Protein AF-T0S5I8-F1 (afdb_monomer)

Solvent-accessible surface area (backbone atoms only — not comparable to full-atom values): 9679 Å² total; per-residue (Å²): 129,86,51,75,69,56,57,51,52,52,50,56,49,52,52,54,50,52,53,51,50,52,53,58,71,68,46,79,73,62,88,78,44,55,74,70,54,39,51,49,51,53,50,50,53,52,49,54,56,48,52,53,53,50,51,58,48,48,54,52,50,51,45,49,50,53,57,69,65,61,66,75,90,57,39,72,60,53,49,50,50,43,50,49,51,45,11,53,78,65,73,30,77,70,37,37,57,54,52,51,50,52,51,52,51,51,37,25,66,75,66,73,50,57,58,72,58,51,39,51,54,51,38,51,55,38,50,76,72,66,53,53,74,70,62,49,68,68,63,49,63,64,59,53,26,69,76,30,72,66,50,39,53,47,42,53,52,51,47,42,52,49,32,58,75,63,67,53,76,86,123

Nearest PDB structures (foldseek):
  4zwt-assembly1_A  TM=2.819E-01  e=9.323E+00  Tequatrovirus T4

Foldseek 3Di:
DPDPVNVVVVVVVVVVVVVVVVVVVPPPPLVPDDPVSVVVVVVVVVVVVVVVVVVVVVLLVVQLVVLVPDDLPPLVVVLVVLLQLLQVLVPDDVSSVVSVVVLVVQLCVVVVDDLVVLLVVVLVVCVVVVHDPVVSVPGDSVVSCVVDPSSSVSSSVSSSVSSSVSSGGPD

Structure (mmCIF, N/CA/C/O backbone):
data_AF-T0S5I8-F1
#
_entry.id   AF-T0S5I8-F1
#
loop_
_atom_site.group_PDB
_atom_site.id
_atom_site.type_symbol
_atom_site.label_atom_id
_atom_site.label_alt_id
_atom_site.label_comp_id
_atom_site.label_asym_id
_atom_site.label_entity_id
_atom_site.label_seq_id
_atom_site.pdbx_PDB_ins_code
_atom_site.Cartn_x
_atom_site.Cartn_y
_atom_site.Cartn_z
_atom_site.occupancy
_atom_site.B_iso_or_equiv
_atom_site.auth_seq_id
_atom_site.auth_comp_id
_atom_site.auth_asym_id
_atom_site.auth_atom_id
_atom_site.pdbx_PDB_model_num
ATOM 1 N N . MET A 1 1 ? -9.640 45.828 37.449 1.00 47.12 1 MET A N 1
ATOM 2 C CA . MET A 1 1 ? -11.035 45.549 37.043 1.00 47.12 1 MET A CA 1
ATOM 3 C C . MET A 1 1 ? -10.980 44.493 35.950 1.00 47.12 1 MET A C 1
ATOM 5 O O . MET A 1 1 ? -10.275 44.721 34.974 1.00 47.12 1 MET A O 1
ATOM 9 N N . ALA A 1 2 ? -11.584 43.317 36.141 1.00 54.06 2 ALA A N 1
ATOM 10 C CA . ALA A 1 2 ? -11.568 42.270 35.117 1.00 54.06 2 ALA A CA 1
ATOM 11 C C . ALA A 1 2 ? -12.239 42.801 33.836 1.00 54.06 2 ALA A C 1
ATOM 13 O O . ALA A 1 2 ? -13.347 43.330 33.895 1.00 54.06 2 ALA A O 1
ATOM 14 N N . GLY A 1 3 ? -11.533 42.753 32.704 1.00 63.75 3 GLY A N 1
ATOM 15 C CA . GLY A 1 3 ? -12.025 43.291 31.433 1.00 63.75 3 GLY A CA 1
ATOM 16 C C . GLY A 1 3 ? -13.229 42.506 30.907 1.00 63.75 3 GLY A C 1
ATOM 17 O O . GLY A 1 3 ? -13.372 41.325 31.210 1.00 63.75 3 GLY A O 1
ATOM 18 N N . ALA A 1 4 ? -14.059 43.140 30.073 1.00 67.00 4 ALA A N 1
ATOM 19 C CA . ALA A 1 4 ? -15.316 42.586 29.547 1.00 67.00 4 ALA A CA 1
ATOM 20 C C . ALA A 1 4 ? -15.210 41.150 28.985 1.00 67.00 4 ALA A C 1
ATOM 22 O O . ALA A 1 4 ? -16.139 40.358 29.121 1.00 67.00 4 ALA A O 1
ATOM 23 N N . LYS A 1 5 ? -14.054 40.782 28.415 1.00 66.50 5 LYS A N 1
ATOM 24 C CA . LYS A 1 5 ? -13.774 39.426 27.911 1.00 66.50 5 LYS A CA 1
ATOM 25 C C . LYS A 1 5 ? -13.645 38.372 29.021 1.00 66.50 5 LYS A C 1
ATOM 27 O O . LYS A 1 5 ? -14.041 37.230 28.823 1.00 66.50 5 LYS A O 1
ATOM 32 N N . GLY A 1 6 ? -13.123 38.750 30.189 1.00 68.88 6 GLY A N 1
ATOM 33 C CA . GLY A 1 6 ? -13.042 37.877 31.363 1.00 68.88 6 GLY A CA 1
ATOM 34 C C . GLY A 1 6 ? -14.424 37.570 31.936 1.00 68.88 6 GLY A C 1
ATOM 35 O O . GLY A 1 6 ? -14.713 36.419 32.238 1.00 68.88 6 GLY A O 1
ATOM 36 N N . THR A 1 7 ? -15.306 38.572 31.986 1.00 73.12 7 THR A N 1
ATOM 37 C CA . THR A 1 7 ? -16.699 38.407 32.435 1.00 73.12 7 THR A CA 1
ATOM 38 C C . THR A 1 7 ? -17.521 37.533 31.484 1.00 73.12 7 THR A C 1
ATOM 40 O O . THR A 1 7 ? -18.356 36.750 31.925 1.00 73.12 7 THR A O 1
ATOM 43 N N . GLN A 1 8 ? -17.278 37.622 30.173 1.00 72.94 8 GLN A N 1
ATOM 44 C CA . GLN A 1 8 ? -17.933 36.752 29.188 1.00 72.94 8 GLN A CA 1
ATOM 45 C C . GLN A 1 8 ? -17.474 35.295 29.298 1.00 72.94 8 GLN A C 1
ATOM 47 O O . GLN A 1 8 ? -18.293 34.382 29.197 1.00 72.94 8 GLN A O 1
ATOM 52 N N . PHE A 1 9 ? -16.180 35.069 29.541 1.00 76.94 9 PHE A N 1
ATOM 53 C CA . PHE A 1 9 ? -15.650 33.725 29.756 1.00 76.94 9 PHE A CA 1
ATOM 54 C C . PHE A 1 9 ? -16.230 33.081 31.021 1.00 76.94 9 PHE A C 1
ATOM 56 O O . PHE A 1 9 ? -16.681 31.938 30.973 1.00 76.94 9 PHE A O 1
ATOM 63 N N . THR A 1 10 ? -16.270 33.813 32.141 1.00 77.31 10 THR A N 1
ATOM 64 C CA . THR A 1 10 ? -16.838 33.285 33.390 1.00 77.31 10 THR A CA 1
ATOM 65 C C . THR A 1 10 ? -18.328 33.002 33.258 1.00 77.31 10 THR A C 1
ATOM 67 O O . THR A 1 10 ? -18.781 31.966 33.734 1.00 77.31 10 THR A O 1
ATOM 70 N N . PHE A 1 11 ? -19.078 33.860 32.563 1.00 82.25 11 PHE A N 1
ATOM 71 C CA . PHE A 1 11 ? -20.496 33.630 32.292 1.00 82.25 11 PHE A CA 1
ATOM 72 C C . PHE A 1 11 ? -20.726 32.339 31.491 1.00 82.25 11 PHE A C 1
ATOM 74 O O . PHE A 1 11 ? -21.481 31.477 31.933 1.00 82.25 11 PHE A O 1
ATOM 81 N N . GLY A 1 12 ? -20.012 32.155 30.373 1.00 80.75 12 GLY A N 1
ATOM 82 C CA . GLY A 1 12 ? -20.136 30.942 29.558 1.00 80.75 12 GLY A CA 1
ATOM 83 C C . GLY A 1 12 ? -19.690 29.670 30.291 1.00 80.75 12 GLY A C 1
ATOM 84 O O . GLY A 1 12 ? -20.287 28.608 30.115 1.00 80.75 12 GLY A O 1
ATOM 85 N N . TYR A 1 13 ? -18.675 29.770 31.154 1.00 83.25 13 TYR A N 1
ATOM 86 C CA . TYR A 1 13 ? -18.228 28.651 31.984 1.00 83.25 13 TYR A CA 1
ATOM 87 C C . TYR A 1 13 ? -19.281 28.250 33.027 1.00 83.25 13 TYR A C 1
ATOM 89 O O . TYR A 1 13 ? -19.600 27.070 33.158 1.00 83.25 13 TYR A O 1
ATOM 97 N N . VAL A 1 14 ? -19.851 29.225 33.741 1.00 85.31 14 VAL A N 1
ATOM 98 C CA . VAL A 1 14 ? -20.893 28.990 34.753 1.00 85.31 14 VAL A CA 1
ATOM 99 C C . VAL A 1 14 ? -22.154 28.410 34.116 1.00 85.31 14 VAL A C 1
ATOM 101 O O . VAL A 1 14 ? -22.753 27.487 34.662 1.00 85.31 14 VAL A O 1
ATOM 104 N N . GLU A 1 15 ? -22.534 28.892 32.934 1.00 86.00 15 GLU A N 1
ATOM 105 C CA . GLU A 1 15 ? -23.679 28.366 32.192 1.00 86.00 15 GLU A CA 1
ATOM 106 C C . GLU A 1 15 ? -23.483 26.889 31.809 1.00 86.00 15 GLU A C 1
ATOM 108 O O . GLU A 1 15 ? -24.349 26.056 32.086 1.00 86.00 15 GLU A O 1
ATOM 113 N N . ARG A 1 16 ? -22.315 26.531 31.258 1.00 82.50 16 ARG A N 1
ATOM 114 C CA . ARG A 1 16 ? -21.966 25.137 30.930 1.00 82.50 16 ARG A CA 1
ATOM 115 C C . ARG A 1 16 ? -21.891 24.241 32.165 1.00 82.50 16 ARG A C 1
ATOM 117 O O . ARG A 1 16 ? -22.334 23.096 32.111 1.00 82.50 16 ARG A O 1
ATOM 124 N N . PHE A 1 17 ? -21.359 24.752 33.272 1.00 84.69 17 PHE A N 1
ATOM 125 C CA . PHE A 1 17 ? -21.305 24.029 34.541 1.00 84.69 17 PHE A CA 1
ATOM 126 C C . PHE A 1 17 ? -22.711 23.722 35.073 1.00 84.69 17 PHE A C 1
ATOM 128 O O . PHE A 1 17 ? -22.998 22.583 35.429 1.00 84.69 17 PHE A O 1
ATOM 135 N N . ASN A 1 18 ? -23.617 24.701 35.040 1.00 84.25 18 ASN A N 1
ATOM 136 C CA . ASN A 1 18 ? -25.003 24.516 35.468 1.00 84.25 18 ASN A CA 1
ATOM 137 C C . ASN A 1 18 ? -25.758 23.515 34.578 1.00 84.25 18 ASN A C 1
ATOM 139 O O . ASN A 1 18 ? -26.543 22.716 35.085 1.00 84.25 18 ASN A O 1
ATOM 143 N N . GLN A 1 19 ? -25.501 23.518 33.266 1.00 81.62 19 GLN A N 1
ATOM 144 C CA . GLN A 1 19 ? -26.051 22.520 32.341 1.00 81.62 19 GLN A CA 1
ATOM 145 C C . GLN A 1 19 ? -25.551 21.105 32.672 1.00 81.62 19 GLN A C 1
ATOM 147 O O . GLN A 1 19 ? -26.341 20.163 32.704 1.00 81.62 19 GLN A O 1
ATOM 152 N N . MET A 1 20 ? -24.258 20.950 32.978 1.00 74.56 20 MET A N 1
ATOM 153 C CA . MET A 1 20 ? -23.694 19.670 33.422 1.00 74.56 20 MET A CA 1
ATOM 154 C C . MET A 1 20 ? -24.302 19.204 34.751 1.00 74.56 20 MET A C 1
ATOM 156 O O . MET A 1 20 ? -24.702 18.050 34.865 1.00 74.56 20 MET A O 1
ATOM 160 N N . GLU A 1 21 ? -24.433 20.098 35.734 1.00 74.00 21 GLU A N 1
ATOM 161 C CA . GLU A 1 21 ? -25.089 19.822 37.020 1.00 74.00 21 GLU A CA 1
ATOM 162 C C . GLU A 1 21 ? -26.532 19.336 36.843 1.00 74.00 21 GLU A C 1
ATOM 164 O O . GLU A 1 21 ? -26.944 18.369 37.483 1.00 74.00 21 GLU A O 1
ATOM 169 N N . GLN A 1 22 ? -27.309 19.984 35.971 1.00 76.31 22 GLN A N 1
ATOM 170 C CA . GLN A 1 22 ? -28.684 19.574 35.685 1.00 76.31 22 GLN A CA 1
ATOM 171 C C . GLN A 1 22 ? -28.740 18.196 35.022 1.00 76.31 22 GLN A C 1
ATOM 173 O O . GLN A 1 22 ? -29.587 17.386 35.394 1.00 76.31 22 GLN A O 1
ATOM 178 N N . HIS A 1 23 ? -27.823 17.897 34.099 1.00 72.75 23 HIS A N 1
ATOM 179 C CA . HIS A 1 23 ? -27.733 16.572 33.489 1.00 72.75 23 HIS A CA 1
ATOM 180 C C . HIS A 1 23 ? -27.345 15.483 34.493 1.00 72.75 23 HIS A C 1
ATOM 182 O O .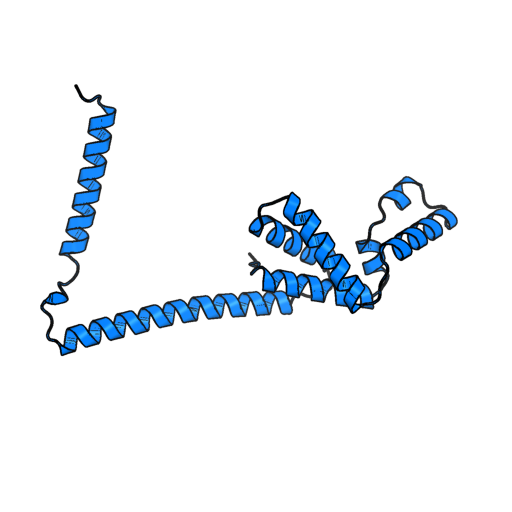 HIS A 1 23 ? -27.929 14.405 34.452 1.00 72.75 23 HIS A O 1
ATOM 188 N N . ILE A 1 24 ? -26.425 15.757 35.422 1.00 66.50 24 ILE A N 1
ATOM 189 C CA . ILE A 1 24 ? -26.041 14.809 36.481 1.00 66.50 24 ILE A CA 1
ATOM 190 C C . ILE A 1 24 ? -27.211 14.573 37.446 1.00 66.50 24 ILE A C 1
ATOM 192 O O . ILE A 1 24 ? -27.486 13.432 37.795 1.00 66.50 24 ILE A O 1
ATOM 196 N N . LYS A 1 25 ? -27.954 15.621 37.828 1.00 65.31 25 LYS A N 1
ATOM 197 C CA . LYS A 1 25 ? -29.141 15.504 38.702 1.00 65.31 25 LYS A CA 1
ATOM 198 C C . LYS A 1 25 ? -30.317 14.770 38.052 1.00 65.31 25 LYS A C 1
ATOM 200 O O . LYS A 1 25 ? -31.173 14.256 38.764 1.00 65.31 25 LYS A O 1
ATOM 205 N N . GLN A 1 26 ? -30.386 14.755 36.722 1.00 62.97 26 GLN A N 1
ATOM 206 C CA . GLN A 1 26 ? -31.386 13.999 35.962 1.00 62.97 26 GLN A CA 1
ATOM 207 C C . GLN A 1 26 ? -30.979 12.540 35.727 1.00 62.97 26 GLN A C 1
ATOM 209 O O . GLN A 1 26 ? -31.828 11.737 35.338 1.00 62.97 26 GLN A O 1
ATOM 214 N N . GLN A 1 27 ? -29.712 12.174 35.957 1.00 57.66 27 GLN A N 1
ATOM 215 C CA . GLN A 1 27 ? -29.332 10.768 35.962 1.00 57.66 27 GLN A CA 1
ATOM 216 C C . GLN A 1 27 ? -29.926 10.105 37.212 1.00 57.66 27 GLN A C 1
ATOM 218 O O . GLN A 1 27 ? -29.809 10.655 38.308 1.00 57.66 27 GLN A O 1
ATOM 223 N N . PRO A 1 28 ? -30.587 8.944 37.078 1.00 58.19 28 PRO A N 1
ATOM 224 C CA . PRO A 1 28 ? -31.089 8.219 38.235 1.00 58.19 28 PRO A CA 1
ATOM 225 C C . PRO A 1 28 ? -29.924 7.899 39.180 1.00 58.19 28 PRO A C 1
ATOM 227 O O . PRO A 1 28 ? -28.898 7.372 38.750 1.00 58.19 28 PRO A O 1
ATOM 230 N N . ASP A 1 29 ? -30.079 8.231 40.464 1.00 54.72 29 ASP A N 1
ATOM 231 C CA . ASP A 1 29 ? -29.092 7.943 41.506 1.00 54.72 29 ASP A CA 1
ATOM 232 C C . ASP A 1 29 ? -29.039 6.430 41.761 1.00 54.72 29 ASP A C 1
ATOM 234 O O . ASP A 1 29 ? -29.790 5.856 42.551 1.00 54.72 29 ASP A O 1
ATOM 238 N N . VAL A 1 30 ? -28.156 5.763 41.023 1.00 57.59 30 VAL A N 1
ATOM 239 C CA . VAL A 1 30 ? -27.973 4.306 41.050 1.00 57.59 30 VAL A CA 1
ATOM 240 C C . VAL A 1 30 ? -27.327 3.812 42.349 1.00 57.59 30 VAL A C 1
ATOM 242 O O . VAL A 1 30 ? -27.308 2.611 42.601 1.00 57.59 30 VAL A O 1
ATOM 245 N N . SER A 1 31 ? -26.849 4.728 43.194 1.00 57.88 31 SER A N 1
ATOM 246 C CA . SER A 1 31 ? -26.208 4.459 44.488 1.00 57.88 31 SER A CA 1
ATOM 247 C C . SER A 1 31 ? -27.197 3.981 45.561 1.00 57.88 31 SER A C 1
ATOM 249 O O . SER A 1 31 ? -26.796 3.313 46.510 1.00 57.88 31 SER A O 1
ATOM 251 N N . ASN A 1 32 ? -28.487 4.301 45.397 1.00 56.81 32 ASN A N 1
ATOM 252 C CA . ASN A 1 32 ? -29.578 3.934 46.309 1.00 56.81 32 ASN A CA 1
ATOM 253 C C . ASN A 1 32 ? -30.402 2.722 45.829 1.00 56.81 32 ASN A C 1
ATOM 255 O O . ASN A 1 32 ? -31.414 2.371 46.435 1.00 56.81 32 ASN A O 1
ATOM 259 N N . LEU A 1 33 ? -29.993 2.081 44.730 1.00 58.75 33 LEU A N 1
ATOM 260 C CA . LEU A 1 33 ? -30.621 0.852 44.241 1.00 58.75 33 LEU A CA 1
ATOM 261 C C . LEU A 1 33 ? -30.290 -0.332 45.161 1.00 58.75 33 LEU A C 1
ATOM 263 O O . LEU A 1 33 ? -29.227 -0.347 45.785 1.00 58.75 33 LEU A O 1
ATOM 267 N N . SER A 1 34 ? -31.174 -1.340 45.222 1.00 70.81 34 SER A N 1
ATOM 268 C CA . SER A 1 34 ? -30.868 -2.582 45.946 1.00 70.81 34 SER A CA 1
ATOM 269 C C . SER A 1 34 ? -29.574 -3.204 45.399 1.00 70.81 34 SER A C 1
ATOM 271 O O . SER A 1 34 ? -29.257 -3.004 44.220 1.00 70.81 34 SER A O 1
ATOM 273 N N . PRO A 1 35 ? -28.815 -3.963 46.209 1.00 76.62 35 PRO A N 1
ATOM 274 C CA . PRO A 1 35 ? -27.600 -4.628 45.742 1.00 76.62 35 PRO A CA 1
ATOM 275 C C . PRO A 1 35 ? -27.813 -5.435 44.451 1.00 76.62 35 PRO A C 1
ATOM 277 O O . PRO A 1 35 ? -26.950 -5.418 43.573 1.00 76.62 35 PRO A O 1
ATOM 280 N N . GLU A 1 36 ? -28.984 -6.066 44.278 1.00 76.56 36 GLU A N 1
ATOM 281 C CA . GLU A 1 36 ? -29.327 -6.767 43.034 1.00 76.56 36 GLU A CA 1
ATOM 282 C C . GLU A 1 36 ? -29.472 -5.817 41.833 1.00 76.56 36 GLU A C 1
ATOM 284 O O . GLU A 1 36 ? -28.983 -6.117 40.745 1.00 76.56 36 GLU A O 1
ATOM 289 N N . LEU A 1 37 ? -30.105 -4.654 42.006 1.00 77.38 37 LEU A N 1
ATOM 290 C CA . LEU A 1 37 ? -30.289 -3.669 40.934 1.00 77.38 37 LEU A CA 1
ATOM 291 C C . LEU A 1 37 ? -28.987 -2.935 40.576 1.00 77.38 37 LEU A C 1
ATOM 293 O O . LEU A 1 37 ? -28.763 -2.625 39.404 1.00 77.38 37 LEU A O 1
ATOM 297 N N . GLN A 1 38 ? -28.100 -2.703 41.548 1.00 76.81 38 GLN A N 1
ATOM 298 C CA . GLN A 1 38 ? -26.749 -2.191 41.286 1.00 76.81 38 GLN A CA 1
ATOM 299 C C . GLN A 1 38 ? -25.936 -3.187 40.456 1.00 76.81 38 GLN A C 1
ATOM 301 O O . GLN A 1 38 ? -25.309 -2.801 39.467 1.00 76.81 38 GLN A O 1
ATOM 306 N N . MET A 1 39 ? -26.004 -4.474 40.812 1.00 83.25 39 MET A N 1
ATOM 307 C CA . MET A 1 39 ? -25.375 -5.548 40.045 1.00 83.25 39 MET A CA 1
ATOM 308 C C . MET A 1 39 ? -25.935 -5.614 38.616 1.00 83.25 39 MET A C 1
ATOM 310 O O . MET A 1 39 ? -25.172 -5.728 37.658 1.00 83.25 39 MET A O 1
ATOM 314 N N . PHE A 1 40 ? -27.255 -5.487 38.452 1.00 84.62 40 PHE A N 1
ATOM 315 C CA . PHE A 1 40 ? -27.900 -5.527 37.139 1.00 84.62 40 PHE A CA 1
ATOM 316 C C . PHE A 1 40 ? -27.491 -4.342 36.253 1.00 84.62 40 PHE A C 1
ATOM 318 O O . PHE A 1 40 ? -27.199 -4.523 35.074 1.00 84.62 40 PHE A O 1
ATOM 325 N N . ASN A 1 41 ? -27.376 -3.140 36.823 1.00 79.69 41 ASN A N 1
ATOM 326 C CA . ASN A 1 41 ? -26.868 -1.968 36.109 1.00 79.69 41 ASN A CA 1
ATOM 327 C C . ASN A 1 41 ? -25.406 -2.155 35.665 1.00 79.69 41 ASN A C 1
ATOM 329 O O . ASN A 1 41 ? -25.073 -1.909 34.508 1.00 79.69 41 ASN A O 1
ATOM 333 N N . GLN A 1 42 ? -24.540 -2.665 36.545 1.00 84.44 42 GLN A N 1
ATOM 334 C CA . GLN A 1 42 ? -23.154 -2.987 36.184 1.00 84.44 42 GLN A CA 1
ATOM 335 C C . GLN A 1 42 ? -23.085 -4.032 35.062 1.00 84.44 42 GLN A C 1
ATOM 337 O O . GLN A 1 42 ? -22.289 -3.887 34.134 1.00 84.44 42 GLN A O 1
ATOM 342 N N . MET A 1 43 ? -23.944 -5.056 35.110 1.00 86.62 43 MET A N 1
ATOM 343 C CA . MET A 1 43 ? -24.038 -6.063 34.055 1.00 86.62 43 MET A CA 1
ATOM 344 C C . MET A 1 43 ? -24.502 -5.446 32.729 1.00 86.62 43 MET A C 1
ATOM 346 O O . MET A 1 43 ? -23.887 -5.712 31.699 1.00 86.62 43 MET A O 1
ATOM 350 N N . PHE A 1 44 ? -25.510 -4.569 32.737 1.00 86.56 44 PHE A N 1
ATOM 351 C CA . PHE A 1 44 ? -25.935 -3.849 31.533 1.00 86.56 44 PHE A CA 1
ATOM 352 C C . PHE A 1 44 ? -24.833 -2.978 30.944 1.00 86.56 44 PHE A C 1
ATOM 354 O O . PHE A 1 44 ? -24.615 -3.010 29.737 1.00 86.56 44 PHE A O 1
ATOM 361 N N . GLN A 1 45 ? -24.112 -2.225 31.774 1.00 86.06 45 GLN A N 1
ATOM 362 C CA . GLN A 1 45 ? -22.988 -1.414 31.310 1.00 86.06 45 GLN A CA 1
ATOM 363 C C . GLN A 1 45 ? -21.879 -2.288 30.714 1.00 86.06 45 GLN A C 1
ATOM 365 O O . GLN A 1 45 ? -21.303 -1.937 29.686 1.00 86.06 45 GLN A O 1
ATOM 370 N N . ALA A 1 46 ? -21.594 -3.445 31.318 1.00 90.94 46 ALA A N 1
ATOM 371 C CA . ALA A 1 46 ? -20.634 -4.401 30.779 1.00 90.94 46 ALA A CA 1
ATOM 372 C C . ALA A 1 46 ? -21.075 -4.956 29.413 1.00 90.94 46 ALA A C 1
ATOM 374 O O . ALA A 1 46 ? -20.259 -4.993 28.493 1.00 90.94 46 ALA A O 1
ATOM 375 N N . VAL A 1 47 ? -22.355 -5.319 29.262 1.00 91.19 47 VAL A N 1
ATOM 376 C CA . VAL A 1 47 ? -22.929 -5.791 27.990 1.00 91.19 47 VAL A CA 1
ATOM 377 C C . VAL A 1 47 ? -22.887 -4.691 26.932 1.00 91.19 47 VAL A C 1
ATOM 379 O O . VAL A 1 47 ? -22.376 -4.931 25.844 1.00 91.19 47 VAL A O 1
ATOM 382 N N . ALA A 1 48 ? -23.315 -3.471 27.257 1.00 89.06 48 ALA A N 1
ATOM 383 C CA . ALA A 1 48 ? -23.274 -2.339 26.332 1.00 89.06 48 ALA A CA 1
ATOM 384 C C . ALA A 1 48 ? -21.840 -2.029 25.863 1.00 89.06 48 ALA A C 1
ATOM 386 O O . ALA A 1 48 ? -21.588 -1.850 24.672 1.00 89.06 48 ALA A O 1
ATOM 387 N N . ASN A 1 49 ? -20.868 -2.044 26.782 1.00 90.75 49 ASN A N 1
ATOM 388 C CA . ASN A 1 49 ? -19.451 -1.884 26.443 1.00 90.75 49 ASN A CA 1
ATOM 389 C C . ASN A 1 49 ? -18.932 -3.030 25.560 1.00 90.75 49 ASN A C 1
ATOM 391 O O . ASN A 1 49 ? -18.053 -2.824 24.720 1.00 90.75 49 ASN A O 1
ATOM 395 N N . GLN A 1 50 ? -19.429 -4.251 25.760 1.00 91.00 50 GLN A N 1
ATOM 396 C CA . GLN A 1 50 ? -19.061 -5.403 24.943 1.00 91.00 50 GLN A CA 1
ATOM 397 C C . GLN A 1 50 ? -19.662 -5.312 23.536 1.00 91.00 50 GLN A C 1
ATOM 399 O O . GLN A 1 50 ? -18.947 -5.574 22.572 1.00 91.00 50 GLN A O 1
ATOM 404 N N . GLU A 1 51 ? -20.920 -4.888 23.401 1.00 90.62 51 GLU A N 1
ATOM 405 C CA . GLU A 1 51 ? -21.559 -4.633 22.105 1.00 90.62 51 GLU A CA 1
ATOM 406 C C . GLU A 1 51 ? -20.804 -3.566 21.307 1.00 90.62 51 GLU A C 1
ATOM 408 O O . GLU A 1 51 ? -20.498 -3.784 20.137 1.00 90.62 51 GLU A O 1
ATOM 413 N N . GLN A 1 52 ? -20.403 -2.460 21.943 1.00 90.50 52 GLN A N 1
ATOM 414 C CA . GLN A 1 52 ? -19.589 -1.430 21.286 1.00 90.50 52 GLN A CA 1
ATOM 415 C C . GLN A 1 52 ? -18.256 -1.982 20.769 1.00 90.50 52 GLN A C 1
ATOM 417 O O . GLN A 1 52 ? -17.887 -1.744 19.621 1.00 90.50 52 GLN A O 1
ATOM 422 N N . LYS A 1 53 ? -17.552 -2.782 21.577 1.00 91.62 53 LYS A N 1
ATOM 423 C CA . LYS A 1 53 ? -16.306 -3.432 21.143 1.00 91.62 53 LYS A CA 1
ATOM 424 C C . LYS A 1 53 ? -16.530 -4.417 19.998 1.00 91.62 53 LYS A C 1
ATOM 426 O O . LYS A 1 53 ? -15.660 -4.546 19.143 1.00 91.62 53 LYS A O 1
ATOM 431 N N . LEU A 1 54 ? -17.663 -5.122 19.977 1.00 92.75 54 LEU A N 1
ATOM 432 C CA . LEU A 1 54 ? -18.012 -6.024 18.879 1.00 92.75 54 LEU A CA 1
ATOM 433 C C . LEU A 1 54 ? -18.252 -5.256 17.576 1.00 92.75 54 LEU A C 1
ATOM 435 O O . LEU A 1 54 ? -17.779 -5.704 16.536 1.00 92.75 54 LEU A O 1
ATOM 439 N N . LEU A 1 55 ? -18.909 -4.094 17.635 1.00 92.12 55 LEU A N 1
ATOM 440 C CA . LEU A 1 55 ? -19.071 -3.216 16.473 1.00 92.12 55 LEU A CA 1
ATOM 441 C C . LEU A 1 55 ? -17.710 -2.762 15.928 1.00 92.12 55 LEU A C 1
ATOM 443 O O . LEU A 1 55 ? -17.427 -2.975 14.755 1.00 92.12 55 LEU A O 1
ATOM 447 N N . GLU A 1 56 ? -16.812 -2.273 16.790 1.00 89.62 56 GLU A N 1
ATOM 448 C CA . GLU A 1 56 ? -15.457 -1.880 16.369 1.00 89.62 56 GLU A CA 1
ATOM 449 C C . GLU A 1 56 ? -14.651 -3.038 15.755 1.00 89.62 56 GLU A C 1
ATOM 451 O O . GLU A 1 56 ? -13.792 -2.829 14.894 1.00 89.62 56 GLU A O 1
ATOM 456 N N . VAL A 1 57 ? -14.859 -4.266 16.240 1.00 91.19 57 VAL A N 1
ATOM 457 C CA . VAL A 1 57 ? -14.210 -5.459 15.685 1.00 91.19 57 VAL A CA 1
ATOM 458 C C . VAL A 1 57 ? -14.787 -5.795 14.314 1.00 91.19 57 VAL A C 1
ATOM 460 O O . VAL A 1 57 ? -14.003 -6.071 13.407 1.00 91.19 57 VAL A O 1
ATOM 463 N N . ASN A 1 58 ? -16.110 -5.739 14.148 1.00 91.12 58 ASN A N 1
ATOM 464 C CA . ASN A 1 58 ? -16.757 -5.964 12.856 1.00 91.12 58 ASN A CA 1
ATOM 465 C C . ASN A 1 58 ? -16.266 -4.953 11.815 1.00 91.12 58 ASN A C 1
ATOM 467 O O . ASN A 1 58 ? -15.796 -5.372 10.762 1.00 91.12 58 ASN A O 1
ATOM 471 N N . ASP A 1 59 ? -16.211 -3.664 12.158 1.00 90.00 59 ASP A N 1
ATOM 472 C CA . ASP A 1 59 ? -15.712 -2.620 11.252 1.00 90.00 59 ASP A CA 1
ATOM 473 C C . ASP A 1 59 ? -14.262 -2.892 10.804 1.00 90.00 59 ASP A C 1
ATOM 475 O O . ASP A 1 59 ? -13.894 -2.726 9.637 1.00 90.00 59 ASP A O 1
ATOM 479 N N . LYS A 1 60 ? -13.406 -3.367 11.722 1.00 89.44 60 LYS A N 1
ATOM 480 C CA . LYS A 1 60 ? -12.023 -3.756 11.393 1.00 89.44 60 LYS A CA 1
ATOM 481 C C . LYS A 1 60 ? -11.971 -4.981 10.481 1.00 89.44 60 LYS A C 1
ATOM 483 O O . LYS A 1 60 ? -11.105 -5.035 9.606 1.00 89.44 60 LYS A O 1
ATOM 488 N N . VAL A 1 61 ? -12.847 -5.962 10.694 1.00 91.31 61 VAL A N 1
ATOM 489 C CA . VAL A 1 61 ? -12.942 -7.173 9.865 1.00 91.31 61 VAL A CA 1
ATOM 490 C C . VAL A 1 61 ? -13.439 -6.834 8.461 1.00 91.31 61 VAL A C 1
ATOM 492 O O . VAL A 1 61 ? -12.867 -7.332 7.488 1.00 91.31 61 VAL A O 1
ATOM 495 N N . ASP A 1 62 ? -14.427 -5.952 8.342 1.00 90.25 62 ASP A N 1
ATOM 496 C CA . ASP A 1 62 ? -14.956 -5.489 7.059 1.00 90.25 62 ASP A CA 1
ATOM 497 C C . ASP A 1 62 ? -13.875 -4.747 6.269 1.00 90.25 62 ASP A C 1
ATOM 499 O O . ASP A 1 62 ? -13.567 -5.122 5.137 1.00 90.25 62 ASP A O 1
ATOM 503 N N . ASN A 1 63 ? -13.163 -3.814 6.908 1.00 89.69 63 ASN A N 1
ATOM 504 C CA . ASN A 1 63 ? -12.046 -3.108 6.278 1.00 89.69 63 ASN A CA 1
ATOM 505 C C . ASN A 1 63 ? -10.923 -4.060 5.810 1.00 89.69 63 ASN A C 1
ATOM 507 O O . ASN A 1 63 ? -10.360 -3.888 4.727 1.00 89.69 63 ASN A O 1
ATOM 511 N N . ILE A 1 64 ? -10.590 -5.100 6.587 1.00 89.81 64 ILE A N 1
ATOM 512 C CA . ILE A 1 64 ? -9.628 -6.129 6.149 1.00 89.81 64 ILE A CA 1
ATOM 513 C C . ILE A 1 64 ? -10.167 -6.884 4.932 1.00 89.81 64 ILE A C 1
ATOM 515 O O . ILE A 1 64 ? -9.424 -7.103 3.971 1.00 89.81 64 ILE A O 1
ATOM 519 N N . SER A 1 65 ? -11.439 -7.278 4.966 1.00 88.69 65 SER A N 1
ATOM 520 C CA . SER A 1 65 ? -12.086 -8.023 3.885 1.00 88.69 65 SER A CA 1
ATOM 521 C C . SER A 1 65 ? -12.070 -7.228 2.582 1.00 88.69 65 SER A C 1
ATOM 523 O O . SER A 1 65 ? -11.703 -7.771 1.539 1.00 88.69 65 SER A O 1
ATOM 525 N N . GLU A 1 66 ? -12.347 -5.927 2.641 1.00 88.50 66 GLU A N 1
ATOM 526 C CA . GLU A 1 66 ? -12.265 -5.025 1.493 1.00 88.50 66 GLU A CA 1
ATOM 527 C C . GLU A 1 66 ? -10.834 -4.896 0.947 1.00 88.50 66 GLU A C 1
ATOM 529 O O . GLU A 1 66 ? -10.613 -5.032 -0.261 1.00 88.50 66 GLU A O 1
ATOM 534 N N . ILE A 1 67 ? -9.830 -4.712 1.819 1.00 89.25 67 ILE A N 1
ATOM 535 C CA . ILE A 1 67 ? -8.418 -4.653 1.402 1.00 89.25 67 ILE A CA 1
ATOM 536 C C . ILE A 1 67 ? -8.008 -5.949 0.689 1.00 89.25 67 ILE A C 1
ATOM 538 O O . ILE A 1 67 ? -7.313 -5.918 -0.335 1.00 89.25 67 ILE A O 1
ATOM 542 N N . VAL A 1 68 ? -8.432 -7.100 1.213 1.00 87.62 68 VAL A N 1
ATOM 543 C CA . VAL A 1 68 ? -8.137 -8.410 0.626 1.00 87.62 68 VAL A CA 1
ATOM 544 C C . VAL A 1 68 ? -8.862 -8.587 -0.712 1.00 87.62 68 VAL A C 1
ATOM 546 O O . VAL A 1 68 ? -8.232 -9.049 -1.668 1.00 87.62 68 VAL A O 1
ATOM 549 N N . ALA A 1 69 ? -10.121 -8.158 -0.820 1.00 85.56 69 ALA A N 1
ATOM 550 C CA . ALA A 1 69 ? -10.959 -8.310 -2.010 1.00 85.56 69 ALA A CA 1
ATOM 551 C C . ALA A 1 69 ? -10.547 -7.432 -3.206 1.00 85.56 69 ALA A C 1
ATOM 553 O O . ALA A 1 69 ? -10.954 -7.720 -4.332 1.00 85.56 69 ALA A O 1
ATOM 554 N N . LEU A 1 70 ? -9.726 -6.392 -3.005 1.00 77.94 70 LEU A N 1
ATOM 555 C CA . LEU A 1 70 ? -9.328 -5.480 -4.086 1.00 77.94 70 LEU A CA 1
ATOM 556 C C . LEU A 1 70 ? -8.760 -6.197 -5.317 1.00 77.94 70 LEU A C 1
ATOM 558 O O . LEU A 1 70 ? -7.858 -7.041 -5.224 1.00 77.94 70 LEU A O 1
ATOM 562 N N . ASN A 1 71 ? -9.297 -5.827 -6.478 1.00 71.88 71 ASN A N 1
ATOM 563 C CA . ASN A 1 71 ? -8.999 -6.433 -7.769 1.00 71.88 71 ASN A CA 1
ATOM 564 C C . ASN A 1 71 ? -7.734 -5.826 -8.405 1.00 71.88 71 ASN A C 1
ATOM 566 O O . ASN A 1 71 ? -7.329 -4.706 -8.130 1.00 71.88 71 ASN A O 1
ATOM 570 N N . THR A 1 72 ? -7.098 -6.561 -9.311 1.00 68.62 72 THR A N 1
ATOM 571 C CA . THR A 1 72 ? -5.817 -6.200 -9.923 1.00 68.62 72 THR A CA 1
ATOM 572 C C . THR A 1 72 ? -5.930 -5.264 -11.129 1.00 68.62 72 THR A C 1
ATOM 574 O O . THR A 1 72 ? -4.901 -4.872 -11.673 1.00 68.62 72 THR A O 1
ATOM 577 N N . ALA A 1 73 ? -7.134 -4.877 -11.562 1.00 81.56 73 ALA A N 1
ATOM 578 C CA . ALA A 1 73 ? -7.330 -4.086 -12.781 1.00 81.56 73 ALA A CA 1
ATOM 579 C C . ALA A 1 73 ? -6.673 -2.692 -12.717 1.00 81.56 73 ALA A C 1
ATOM 581 O O . ALA A 1 73 ? -6.069 -2.256 -13.693 1.00 81.56 73 ALA A O 1
ATOM 582 N N . ASN A 1 74 ? -6.738 -2.017 -11.564 1.00 87.25 74 ASN A N 1
ATOM 583 C CA . ASN A 1 74 ? -6.141 -0.694 -11.347 1.00 87.25 74 ASN A CA 1
ATOM 584 C C . ASN A 1 74 ? -5.113 -0.707 -10.205 1.00 87.25 74 ASN A C 1
ATOM 586 O O . ASN A 1 74 ? -4.951 0.263 -9.455 1.00 87.25 74 ASN A O 1
ATOM 590 N N . TRP A 1 75 ? -4.396 -1.826 -10.082 1.00 91.69 75 TRP A N 1
ATOM 591 C CA . TRP A 1 75 ? -3.534 -2.108 -8.938 1.00 91.69 75 TRP A CA 1
ATOM 592 C C . TRP A 1 75 ? -2.528 -0.993 -8.647 1.00 91.69 75 TRP A C 1
ATOM 594 O O . TRP A 1 75 ? -2.228 -0.724 -7.489 1.00 91.69 75 TRP A O 1
ATOM 604 N N . ARG A 1 76 ? -2.006 -0.317 -9.676 1.00 93.00 76 ARG A N 1
ATOM 605 C CA . ARG A 1 76 ? -0.973 0.716 -9.531 1.00 93.00 76 ARG A CA 1
ATOM 606 C C . ARG A 1 76 ? -1.481 1.951 -8.785 1.00 93.00 76 ARG A C 1
ATOM 608 O O . ARG A 1 76 ? -0.775 2.492 -7.936 1.00 93.00 76 ARG A O 1
ATOM 615 N N . ASN A 1 77 ? -2.705 2.384 -9.078 1.00 91.62 77 ASN A N 1
ATOM 616 C CA . ASN A 1 77 ? -3.319 3.518 -8.390 1.00 91.62 77 ASN A CA 1
ATOM 617 C C . ASN A 1 77 ? -3.760 3.132 -6.976 1.00 91.62 77 ASN A C 1
ATOM 619 O O . ASN A 1 77 ? -3.515 3.884 -6.034 1.00 91.62 77 ASN A O 1
ATOM 623 N N . GLU A 1 78 ? -4.351 1.949 -6.817 1.00 90.00 78 GLU A N 1
ATOM 624 C CA . GLU A 1 78 ? -4.834 1.450 -5.525 1.00 90.00 78 GLU A CA 1
ATOM 625 C C . GLU A 1 78 ? -3.691 1.230 -4.531 1.00 90.00 78 GLU A C 1
ATOM 627 O O . GLU A 1 78 ? -3.710 1.764 -3.422 1.00 90.00 78 GLU A O 1
ATOM 632 N N . THR A 1 79 ? -2.634 0.532 -4.952 1.00 92.38 79 THR A N 1
ATOM 633 C CA . THR A 1 79 ? -1.429 0.347 -4.132 1.00 92.38 79 THR A CA 1
ATOM 634 C C . THR A 1 79 ? -0.780 1.688 -3.788 1.00 92.38 79 THR A C 1
ATOM 636 O O . THR A 1 79 ? -0.405 1.915 -2.639 1.00 92.38 79 THR A O 1
ATOM 639 N N . GLY A 1 80 ? -0.724 2.628 -4.737 1.00 92.25 80 GLY A N 1
ATOM 640 C CA . GLY A 1 80 ? -0.262 3.992 -4.482 1.00 92.25 80 GLY A CA 1
ATOM 641 C C . GLY A 1 80 ?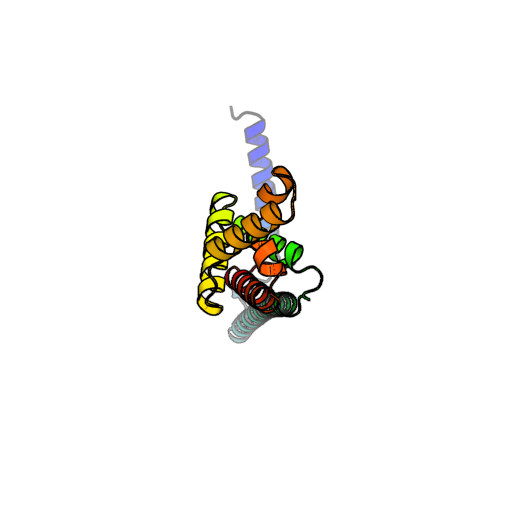 -1.111 4.750 -3.451 1.00 92.25 80 GLY A C 1
ATO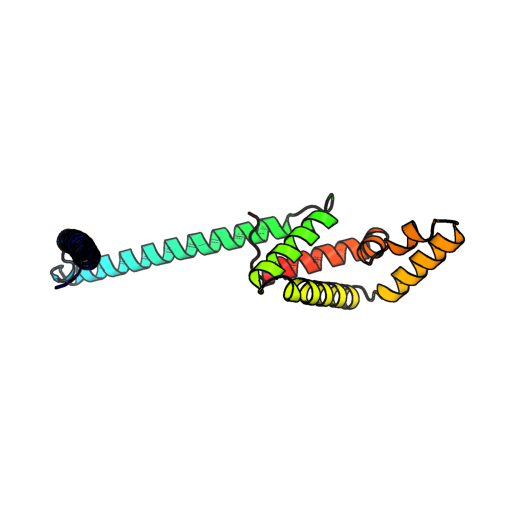M 642 O O . GLY A 1 80 ? -0.553 5.468 -2.617 1.00 92.25 80 GLY A O 1
ATOM 643 N N . ASN A 1 81 ? -2.439 4.587 -3.477 1.00 91.44 81 ASN A N 1
ATOM 644 C CA . ASN A 1 81 ? -3.348 5.151 -2.475 1.00 91.44 81 ASN A CA 1
ATOM 645 C C . ASN A 1 81 ? -3.066 4.564 -1.089 1.00 91.44 81 ASN A C 1
ATOM 647 O O . ASN A 1 81 ? -2.934 5.327 -0.131 1.00 91.44 81 ASN A O 1
ATOM 651 N N . PHE A 1 82 ? -2.902 3.243 -0.984 1.00 91.94 82 PHE A N 1
ATOM 652 C CA . PHE A 1 82 ? -2.564 2.598 0.283 1.00 91.94 82 PHE A CA 1
ATOM 653 C C . PHE A 1 82 ? -1.260 3.114 0.860 1.00 91.94 82 PHE A C 1
ATOM 655 O O . PHE A 1 82 ? -1.234 3.554 2.004 1.00 91.94 82 PHE A O 1
ATOM 662 N N . ILE A 1 83 ? -0.196 3.156 0.064 1.00 93.06 83 ILE A N 1
ATOM 663 C CA . ILE A 1 83 ? 1.110 3.615 0.541 1.00 93.06 83 ILE A CA 1
ATOM 664 C C . ILE A 1 83 ? 1.045 5.072 1.019 1.00 93.06 83 ILE A C 1
ATOM 666 O O . ILE A 1 83 ? 1.652 5.414 2.034 1.00 93.06 83 ILE A O 1
ATOM 670 N N . ARG A 1 84 ? 0.268 5.929 0.342 1.00 92.44 84 ARG A N 1
ATOM 671 C CA . ARG A 1 84 ? 0.012 7.303 0.799 1.00 92.44 84 ARG A CA 1
ATOM 672 C C . ARG A 1 84 ? -0.744 7.338 2.127 1.00 92.44 84 ARG A C 1
ATOM 674 O O . ARG A 1 84 ? -0.309 8.051 3.025 1.00 92.44 84 ARG A O 1
ATOM 681 N N . LYS A 1 85 ? -1.819 6.560 2.282 1.00 91.62 85 LYS A N 1
ATOM 682 C CA . LYS A 1 85 ? -2.579 6.479 3.543 1.00 91.62 85 LYS A CA 1
ATOM 683 C C . LYS A 1 85 ? -1.713 5.951 4.701 1.00 91.62 85 LYS A C 1
ATOM 685 O O . LYS A 1 85 ? -1.746 6.528 5.784 1.00 91.62 85 LYS A O 1
ATOM 690 N N . ILE A 1 86 ? -0.871 4.939 4.458 1.00 91.94 86 ILE A N 1
ATOM 691 C CA . ILE A 1 86 ? 0.110 4.437 5.440 1.00 91.94 86 ILE A CA 1
ATOM 692 C C . ILE A 1 86 ? 1.065 5.557 5.855 1.00 91.94 86 ILE A C 1
ATOM 694 O O . ILE A 1 86 ? 1.267 5.800 7.042 1.00 91.94 86 ILE A O 1
ATOM 698 N N . ALA A 1 87 ? 1.646 6.259 4.879 1.00 90.81 87 ALA A N 1
ATOM 699 C CA . ALA A 1 87 ? 2.586 7.339 5.148 1.00 90.81 87 ALA A CA 1
ATOM 700 C C . ALA A 1 87 ? 1.945 8.480 5.950 1.00 90.81 87 ALA A C 1
ATOM 702 O O . ALA A 1 87 ? 2.578 9.013 6.857 1.00 90.81 87 ALA A O 1
ATOM 703 N N . LEU A 1 88 ? 0.686 8.824 5.659 1.00 90.31 88 LEU A N 1
ATOM 704 C CA . LEU A 1 88 ? -0.070 9.821 6.417 1.00 90.31 88 LEU A CA 1
ATOM 705 C C . LEU A 1 88 ? -0.264 9.397 7.879 1.00 90.31 88 LEU A C 1
ATOM 707 O O . LEU A 1 88 ? 0.010 10.207 8.762 1.00 90.31 88 LEU A O 1
ATOM 711 N N . LYS A 1 89 ? -0.633 8.133 8.147 1.00 87.44 89 LYS A N 1
ATOM 712 C CA . LYS A 1 89 ? -0.729 7.609 9.526 1.00 87.44 89 LYS A CA 1
ATOM 713 C C . LYS A 1 89 ? 0.621 7.628 10.266 1.00 87.44 89 LYS A C 1
ATOM 715 O O . LYS A 1 89 ? 0.641 7.815 11.474 1.00 87.44 89 LYS A O 1
ATOM 720 N N . GLN A 1 90 ? 1.739 7.493 9.549 1.00 84.69 90 GLN A N 1
ATOM 721 C CA . GLN A 1 90 ? 3.093 7.401 10.118 1.00 84.69 90 GLN A CA 1
ATOM 722 C C . GLN A 1 90 ? 3.860 8.737 10.217 1.00 84.69 90 GLN A C 1
ATOM 724 O O . GLN A 1 90 ? 5.036 8.727 10.576 1.00 84.69 90 GLN A O 1
ATOM 729 N N . GLY A 1 91 ? 3.240 9.883 9.910 1.00 79.88 91 GLY A N 1
ATOM 730 C CA . GLY A 1 91 ? 3.878 11.204 10.055 1.00 79.88 91 GLY A CA 1
ATOM 731 C C . GLY A 1 91 ? 4.301 11.897 8.749 1.00 79.88 91 GLY A C 1
ATOM 732 O O . GLY A 1 91 ? 5.081 12.847 8.779 1.00 79.88 91 GLY A O 1
ATOM 733 N N . GLY A 1 92 ? 3.784 11.469 7.593 1.00 76.25 92 GLY A N 1
ATOM 734 C CA . GLY A 1 92 ? 3.852 12.223 6.335 1.00 76.25 92 GLY A CA 1
ATOM 735 C C . GLY A 1 92 ? 4.998 11.845 5.385 1.00 76.25 92 GLY A C 1
ATOM 736 O O . GLY A 1 92 ? 5.308 10.674 5.171 1.00 76.25 92 GLY A O 1
ATOM 737 N N . GLY A 1 93 ? 5.589 12.844 4.716 1.00 72.94 93 GLY A N 1
ATOM 738 C CA . GLY A 1 93 ? 6.407 12.653 3.504 1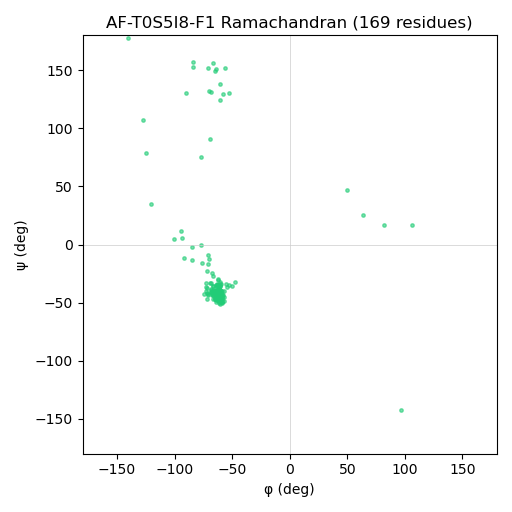.00 72.94 93 GLY A CA 1
ATOM 739 C C . GLY A 1 93 ? 7.676 11.802 3.664 1.00 72.94 93 GLY A C 1
ATOM 740 O O . GLY A 1 93 ? 8.018 11.051 2.750 1.00 72.94 93 GLY A O 1
ATOM 741 N N . VAL A 1 94 ? 8.354 11.865 4.817 1.00 78.44 94 VAL A N 1
ATOM 742 C CA . VAL A 1 94 ? 9.537 11.022 5.097 1.00 78.44 94 VAL A CA 1
ATOM 743 C C . VAL A 1 94 ? 9.131 9.549 5.195 1.00 78.44 94 VAL A C 1
ATOM 745 O O . VAL A 1 94 ? 9.742 8.697 4.545 1.00 78.44 94 VAL A O 1
ATOM 748 N N . ALA A 1 95 ? 8.019 9.272 5.882 1.00 86.88 95 ALA A N 1
ATOM 749 C CA . ALA A 1 95 ? 7.474 7.927 6.016 1.00 86.88 95 ALA A CA 1
ATOM 750 C C . ALA A 1 95 ? 7.098 7.317 4.656 1.00 86.88 95 ALA A C 1
ATOM 752 O O . ALA A 1 95 ? 7.275 6.119 4.450 1.00 86.88 95 ALA A O 1
ATOM 753 N N . PHE A 1 96 ? 6.661 8.118 3.675 1.00 89.31 96 PHE A N 1
ATOM 754 C CA . PHE A 1 96 ? 6.343 7.599 2.339 1.00 89.31 96 PHE A CA 1
ATOM 755 C C . PHE A 1 96 ? 7.547 6.924 1.674 1.00 89.31 96 PHE A C 1
ATOM 757 O O . PHE A 1 96 ? 7.419 5.832 1.115 1.00 89.31 96 PHE A O 1
ATOM 764 N N . LYS A 1 97 ? 8.728 7.549 1.733 1.00 90.81 97 LYS A N 1
ATOM 765 C CA . LYS A 1 97 ? 9.940 6.991 1.120 1.00 90.81 97 LYS A CA 1
ATOM 766 C C . LYS A 1 97 ? 10.370 5.702 1.821 1.00 90.81 97 LYS A C 1
ATOM 768 O O . LYS A 1 97 ? 10.697 4.727 1.145 1.00 90.81 97 LYS A O 1
ATOM 773 N N . GLU A 1 98 ? 10.335 5.694 3.149 1.00 92.50 98 GLU A N 1
ATOM 774 C CA . GLU A 1 98 ? 10.715 4.539 3.966 1.00 92.50 98 GLU A CA 1
ATOM 775 C C . GLU A 1 98 ? 9.775 3.353 3.749 1.00 92.50 98 GLU A C 1
ATOM 777 O O . GLU A 1 98 ? 10.237 2.242 3.498 1.00 92.50 98 GLU A O 1
ATOM 782 N N . ILE A 1 99 ? 8.460 3.585 3.750 1.00 93.94 99 ILE A N 1
ATOM 783 C CA . ILE A 1 99 ? 7.460 2.541 3.504 1.00 93.94 99 ILE A CA 1
ATOM 784 C C . ILE A 1 99 ? 7.611 1.966 2.094 1.00 93.94 99 ILE A C 1
ATOM 786 O O . ILE A 1 99 ? 7.624 0.748 1.930 1.00 93.94 99 ILE A O 1
ATOM 790 N N . ASN A 1 100 ? 7.813 2.807 1.074 1.00 93.81 100 ASN A N 1
ATOM 791 C CA . ASN A 1 100 ? 8.100 2.315 -0.277 1.00 93.81 100 ASN A CA 1
ATOM 792 C C . ASN A 1 100 ? 9.359 1.443 -0.309 1.00 93.81 100 ASN A C 1
ATOM 794 O O . ASN A 1 100 ? 9.368 0.399 -0.960 1.00 93.81 100 ASN A O 1
ATOM 798 N N . GLN A 1 101 ? 10.427 1.855 0.378 1.00 95.06 101 GLN A N 1
ATOM 799 C CA . GLN A 1 101 ? 11.658 1.073 0.447 1.00 95.06 101 GLN A CA 1
ATOM 800 C C . GLN A 1 101 ? 11.424 -0.287 1.113 1.00 95.06 101 GLN A C 1
ATOM 802 O O . GLN A 1 101 ? 11.889 -1.294 0.580 1.00 95.06 101 GLN A O 1
ATOM 807 N N . GLN A 1 102 ? 10.677 -0.325 2.219 1.00 96.00 102 GLN A N 1
ATOM 808 C CA . GLN A 1 102 ? 10.317 -1.566 2.909 1.00 96.00 102 GLN A CA 1
ATOM 809 C C . GLN A 1 102 ? 9.478 -2.489 2.018 1.00 96.00 102 GLN A C 1
ATOM 811 O O . GLN A 1 102 ? 9.780 -3.675 1.918 1.00 96.00 102 GLN A O 1
ATOM 816 N N . ILE A 1 103 ? 8.486 -1.946 1.308 1.00 96.88 103 ILE A N 1
ATOM 817 C CA . ILE A 1 103 ? 7.645 -2.709 0.377 1.00 96.88 103 ILE A CA 1
ATOM 818 C C . ILE A 1 103 ? 8.491 -3.299 -0.751 1.00 96.88 103 ILE A C 1
ATOM 820 O O . ILE A 1 103 ? 8.421 -4.499 -1.001 1.00 96.88 103 ILE A O 1
ATOM 824 N N . TYR A 1 104 ? 9.328 -2.498 -1.420 1.00 97.25 104 TYR A N 1
ATOM 825 C CA . TYR A 1 104 ? 10.175 -3.024 -2.494 1.00 97.25 104 TYR A CA 1
ATOM 826 C C . TYR A 1 104 ? 11.153 -4.084 -1.985 1.00 97.25 104 TYR A C 1
ATOM 828 O O . TYR A 1 104 ? 11.317 -5.100 -2.655 1.00 97.25 104 TYR A O 1
ATOM 836 N N . ALA A 1 105 ? 11.762 -3.878 -0.814 1.00 97.50 105 ALA A N 1
ATOM 837 C CA . ALA A 1 105 ? 12.665 -4.855 -0.214 1.00 97.50 105 ALA A CA 1
ATOM 838 C C . ALA A 1 105 ? 11.947 -6.177 0.092 1.00 97.50 105 ALA A C 1
ATOM 840 O O . ALA A 1 105 ? 12.476 -7.248 -0.196 1.00 97.50 105 ALA A O 1
ATOM 841 N N . GLU A 1 106 ? 10.721 -6.114 0.609 1.00 97.81 106 GLU A N 1
ATOM 842 C CA . GLU A 1 106 ? 9.923 -7.300 0.915 1.00 97.81 106 GLU A CA 1
ATOM 843 C C . GLU A 1 106 ? 9.490 -8.048 -0.356 1.00 97.81 106 GLU A C 1
ATOM 845 O O . GLU A 1 106 ? 9.538 -9.279 -0.412 1.00 97.81 106 GLU A O 1
ATOM 850 N N . VAL A 1 107 ? 9.150 -7.321 -1.421 1.00 97.44 107 VAL A N 1
ATOM 851 C CA . VAL A 1 107 ? 8.831 -7.913 -2.728 1.00 97.44 107 VAL A CA 1
ATOM 852 C C . VAL A 1 107 ? 10.066 -8.562 -3.359 1.00 97.44 107 VAL A C 1
ATOM 854 O O . VAL A 1 107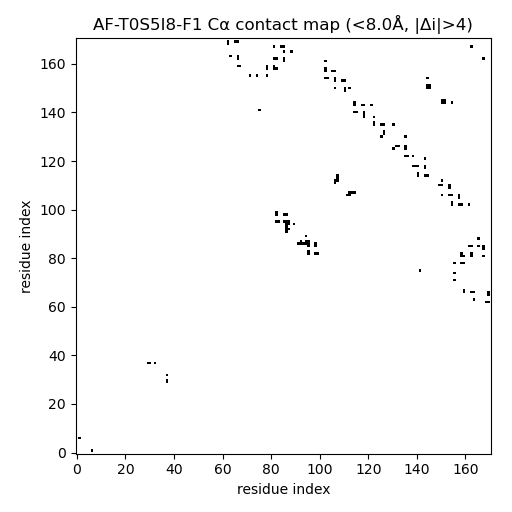 ? 9.970 -9.668 -3.895 1.00 97.44 107 VAL A O 1
ATOM 857 N N . GLU A 1 108 ? 11.235 -7.921 -3.274 1.00 96.75 108 GLU A N 1
ATOM 858 C CA . GLU A 1 108 ? 12.508 -8.503 -3.720 1.00 96.75 108 GLU A CA 1
ATOM 859 C C . GLU A 1 108 ? 12.861 -9.758 -2.912 1.00 96.75 108 GLU A C 1
ATOM 861 O O . GLU A 1 108 ? 13.241 -10.768 -3.507 1.00 96.75 108 GLU A O 1
ATOM 866 N N . ARG A 1 109 ? 12.647 -9.739 -1.589 1.00 97.31 109 ARG A N 1
ATOM 867 C CA . ARG A 1 109 ? 12.873 -10.882 -0.692 1.00 97.31 109 ARG A CA 1
ATOM 868 C C . ARG A 1 109 ? 11.984 -12.078 -1.039 1.00 97.31 109 ARG A C 1
ATOM 870 O O . ARG A 1 109 ? 12.489 -13.193 -1.125 1.00 97.31 109 ARG A O 1
ATOM 877 N N . ARG A 1 110 ? 10.680 -11.868 -1.260 1.00 95.88 110 ARG A N 1
ATOM 878 C CA . ARG A 1 110 ? 9.722 -12.946 -1.593 1.00 95.88 110 ARG A CA 1
ATOM 879 C C . ARG A 1 110 ? 9.890 -13.475 -3.010 1.00 95.88 110 ARG A C 1
ATOM 881 O O . ARG A 1 110 ? 9.737 -14.667 -3.257 1.00 95.88 110 ARG A O 1
ATOM 888 N N . GLY A 1 111 ? 10.149 -12.576 -3.953 1.00 93.81 111 GLY A N 1
ATOM 889 C CA . GLY A 1 111 ? 10.202 -12.906 -5.371 1.00 93.81 111 GLY A CA 1
ATOM 890 C C . GLY A 1 111 ? 11.587 -13.276 -5.896 1.00 93.81 111 GLY A C 1
ATOM 891 O O . GLY A 1 111 ? 11.689 -13.738 -7.031 1.00 93.81 111 GLY A O 1
ATOM 892 N N . GLY A 1 112 ? 12.648 -13.052 -5.113 1.00 95.06 112 GLY A N 1
ATOM 893 C CA . GLY A 1 112 ? 14.033 -13.166 -5.579 1.00 95.06 112 GLY A CA 1
ATOM 894 C C . GLY A 1 112 ? 14.372 -12.142 -6.668 1.00 95.06 112 GLY A C 1
ATOM 895 O O . GLY A 1 112 ? 15.222 -12.387 -7.527 1.00 95.06 112 GLY A O 1
ATOM 896 N N . PHE A 1 113 ? 13.666 -11.009 -6.692 1.00 95.50 113 PHE A N 1
ATOM 897 C CA . PHE A 1 113 ? 13.825 -9.995 -7.728 1.00 95.50 113 PHE A CA 1
ATOM 898 C C . PHE A 1 113 ? 14.979 -9.043 -7.414 1.00 95.50 113 PHE A C 1
ATOM 900 O O . PHE A 1 113 ? 15.321 -8.795 -6.265 1.00 95.50 113 PHE A O 1
ATOM 907 N N . LYS A 1 114 ? 15.565 -8.476 -8.471 1.00 96.25 114 LYS A N 1
ATOM 908 C CA . LYS A 1 114 ? 16.541 -7.381 -8.384 1.00 96.25 114 LYS A CA 1
ATOM 909 C C . LYS A 1 114 ? 16.042 -6.223 -9.242 1.00 96.25 114 LYS A C 1
ATOM 911 O O . LYS A 1 114 ? 16.479 -6.059 -10.385 1.00 96.25 114 LYS A O 1
ATOM 916 N N . PHE A 1 115 ? 15.088 -5.446 -8.734 1.00 95.62 115 PHE A N 1
ATOM 917 C CA . PHE A 1 115 ? 14.392 -4.398 -9.484 1.00 95.62 115 PHE A CA 1
ATOM 918 C C . PHE A 1 115 ? 15.335 -3.319 -9.999 1.00 95.62 115 PHE A C 1
ATOM 920 O O . PHE A 1 115 ? 15.162 -2.862 -11.122 1.00 95.62 115 PHE A O 1
ATOM 927 N N . ASN A 1 116 ? 16.380 -2.966 -9.245 1.00 95.88 116 ASN A N 1
ATOM 928 C CA . ASN A 1 116 ? 17.382 -2.002 -9.712 1.00 95.88 116 ASN A CA 1
ATOM 929 C C . ASN A 1 116 ? 18.129 -2.499 -10.965 1.00 95.88 116 ASN A C 1
ATOM 931 O O . ASN A 1 116 ? 18.391 -1.719 -11.876 1.00 95.88 116 ASN A O 1
ATOM 935 N N . ILE A 1 117 ? 18.459 -3.794 -11.033 1.00 97.00 117 ILE A N 1
ATOM 936 C CA . ILE A 1 117 ? 19.121 -4.388 -12.206 1.00 97.00 117 ILE A CA 1
ATOM 937 C C . ILE A 1 117 ? 18.133 -4.484 -13.366 1.00 97.00 117 ILE A C 1
ATOM 939 O O . ILE A 1 117 ? 18.445 -4.075 -14.480 1.00 97.00 117 ILE A O 1
ATOM 943 N N . ARG A 1 118 ? 16.920 -4.975 -13.101 1.00 96.69 118 ARG A N 1
ATOM 944 C CA . ARG A 1 118 ? 15.868 -5.094 -14.116 1.00 96.69 118 ARG A CA 1
ATOM 945 C C . ARG A 1 118 ? 15.489 -3.740 -14.723 1.00 96.69 118 ARG A C 1
ATOM 947 O O . ARG A 1 118 ? 15.307 -3.671 -15.933 1.00 96.69 118 ARG A O 1
ATOM 954 N N . LEU A 1 119 ? 15.436 -2.677 -13.918 1.00 97.50 119 LEU A N 1
ATOM 955 C CA . LEU A 1 119 ? 15.179 -1.314 -14.383 1.00 97.50 119 LEU A CA 1
ATOM 956 C C . LEU A 1 119 ? 16.281 -0.830 -15.326 1.00 97.50 119 LEU A C 1
ATOM 958 O O . LEU A 1 119 ? 15.969 -0.357 -16.413 1.00 97.50 119 LEU A O 1
ATOM 962 N N . ARG A 1 120 ? 17.558 -1.018 -14.963 1.00 97.31 120 ARG A N 1
ATOM 963 C CA . ARG A 1 120 ? 18.677 -0.680 -15.858 1.00 97.31 120 ARG A CA 1
ATOM 964 C C . ARG A 1 120 ? 18.607 -1.462 -17.166 1.00 97.31 120 ARG A C 1
ATOM 966 O O . ARG A 1 120 ? 18.703 -0.867 -18.228 1.00 97.31 120 ARG A O 1
ATOM 973 N N . ASN A 1 121 ? 18.347 -2.767 -17.102 1.00 97.25 121 ASN A N 1
ATOM 974 C CA . ASN A 1 121 ? 18.211 -3.597 -18.301 1.00 97.25 121 ASN A CA 1
ATOM 975 C C . ASN A 1 121 ? 17.034 -3.143 -19.180 1.00 97.25 121 ASN A C 1
ATOM 977 O O . ASN A 1 121 ? 17.144 -3.136 -20.402 1.00 97.25 121 ASN A O 1
ATOM 981 N N . MET A 1 122 ? 15.907 -2.752 -18.577 1.00 96.75 122 MET A N 1
AT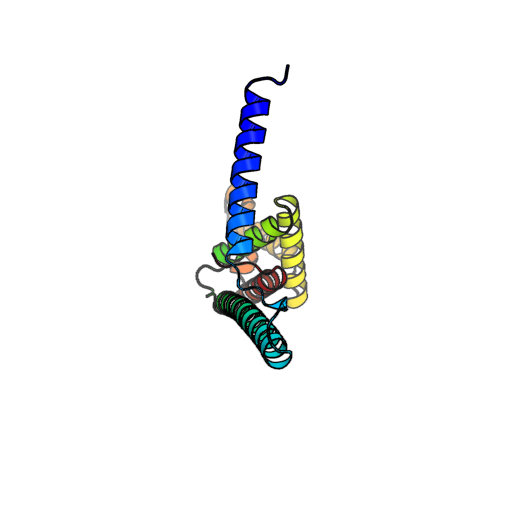OM 982 C CA . MET A 1 122 ? 14.760 -2.197 -19.298 1.00 96.75 122 MET A CA 1
ATOM 983 C C . MET A 1 122 ? 15.109 -0.863 -19.972 1.00 96.75 122 MET A C 1
ATOM 985 O O . MET A 1 122 ? 14.762 -0.668 -21.135 1.00 96.75 122 MET A O 1
ATOM 989 N N . GLN A 1 123 ? 15.830 0.019 -19.276 1.00 96.75 123 GLN A N 1
ATOM 990 C CA . GLN A 1 123 ? 16.313 1.287 -19.824 1.00 96.75 123 GLN A CA 1
ATOM 991 C C . GLN A 1 123 ? 17.260 1.064 -21.008 1.00 96.75 123 GLN A C 1
ATOM 993 O O . GLN A 1 123 ? 17.044 1.651 -22.065 1.00 96.75 123 GLN A O 1
ATOM 998 N N . THR A 1 124 ? 18.245 0.168 -20.877 1.00 96.75 124 THR A N 1
ATOM 999 C CA . THR A 1 124 ? 19.166 -0.201 -21.965 1.00 96.75 124 THR A CA 1
ATOM 1000 C C . THR A 1 124 ? 18.407 -0.715 -23.187 1.00 96.75 124 THR A C 1
ATOM 1002 O O . THR A 1 124 ? 18.592 -0.191 -24.280 1.00 96.75 124 THR A O 1
ATOM 1005 N N . ARG A 1 125 ? 17.458 -1.643 -22.997 1.00 96.31 125 ARG A N 1
ATOM 1006 C CA . ARG A 1 125 ? 16.627 -2.176 -24.092 1.00 96.31 125 ARG A CA 1
ATOM 1007 C C . ARG A 1 125 ? 15.795 -1.102 -24.791 1.00 96.31 125 ARG A C 1
ATOM 1009 O O . ARG A 1 125 ? 15.561 -1.200 -25.989 1.00 96.31 125 ARG A O 1
ATOM 1016 N N . GLN A 1 126 ? 15.291 -0.102 -24.066 1.00 95.88 126 GLN A N 1
ATOM 1017 C CA . GLN A 1 126 ? 14.553 0.998 -24.693 1.00 95.88 126 GLN A CA 1
ATOM 1018 C C . GLN A 1 126 ? 15.475 1.951 -25.462 1.00 95.88 126 GLN A C 1
ATOM 1020 O O . GLN A 1 126 ? 15.100 2.407 -26.539 1.00 95.88 126 GLN A O 1
ATOM 1025 N N . ILE A 1 127 ? 16.688 2.207 -24.965 1.00 95.56 127 ILE A N 1
ATOM 1026 C CA . ILE A 1 127 ? 17.697 2.983 -25.702 1.00 95.56 127 ILE A CA 1
ATOM 1027 C C . ILE A 1 127 ? 18.052 2.274 -27.014 1.00 95.56 127 ILE A C 1
ATOM 1029 O O . ILE A 1 127 ? 18.034 2.902 -28.067 1.00 95.56 127 ILE A O 1
ATOM 1033 N N . GLU A 1 128 ? 18.303 0.964 -26.966 1.00 95.94 128 GLU A N 1
ATOM 1034 C CA . GLU A 1 128 ? 18.607 0.137 -28.145 1.00 95.94 128 GLU A CA 1
ATOM 1035 C C . GLU A 1 128 ? 17.466 0.134 -29.172 1.00 95.94 128 GLU A C 1
ATOM 1037 O O . GLU A 1 128 ? 17.707 0.126 -30.374 1.00 95.94 128 GLU A O 1
ATOM 1042 N N . LYS A 1 129 ? 16.214 0.203 -28.705 1.00 95.75 129 LYS A N 1
ATOM 1043 C CA . LYS A 1 129 ? 15.021 0.331 -29.556 1.00 95.75 129 LYS A CA 1
ATOM 1044 C C . LYS A 1 129 ? 14.796 1.746 -30.111 1.00 95.75 129 LYS A C 1
ATOM 1046 O O . LYS A 1 129 ? 13.815 1.957 -30.816 1.00 95.75 129 LYS A O 1
ATOM 1051 N N . GLY A 1 130 ? 15.654 2.714 -29.784 1.00 95.38 130 GLY A N 1
ATOM 1052 C CA . GLY A 1 130 ? 15.569 4.085 -30.291 1.00 95.38 130 GLY A CA 1
ATOM 1053 C C . GLY A 1 130 ? 14.579 4.994 -29.554 1.00 95.38 130 GLY A C 1
ATOM 1054 O O . GLY A 1 130 ? 14.215 6.045 -30.079 1.00 95.38 130 GLY A O 1
ATOM 1055 N N . TYR A 1 131 ? 14.134 4.634 -28.343 1.00 96.06 131 TYR A N 1
ATOM 1056 C CA . TYR A 1 131 ? 13.298 5.531 -27.536 1.00 96.06 131 TYR A CA 1
ATOM 1057 C C . TYR A 1 131 ? 14.074 6.791 -27.126 1.00 96.06 131 TYR A C 1
ATOM 1059 O O . TYR A 1 131 ? 15.287 6.773 -26.906 1.00 96.06 131 TYR A O 1
ATOM 1067 N N . SER A 1 132 ? 13.357 7.905 -26.967 1.00 96.38 132 SER A N 1
ATOM 1068 C CA . SER A 1 132 ? 13.962 9.168 -26.547 1.00 96.38 132 SER A CA 1
ATOM 1069 C C . SER A 1 132 ? 14.546 9.083 -25.131 1.00 96.38 132 SER A C 1
ATOM 1071 O O . SER A 1 132 ? 14.029 8.392 -24.247 1.00 96.38 132 SER A O 1
ATOM 1073 N N . LYS A 1 133 ? 15.595 9.873 -24.867 1.00 94.00 133 LYS A N 1
ATOM 1074 C CA . LYS A 1 133 ? 16.217 9.966 -23.531 1.00 94.00 133 LYS A CA 1
ATOM 1075 C C . LYS A 1 133 ? 15.206 10.335 -22.436 1.00 94.00 133 LYS A C 1
ATOM 1077 O O . LYS A 1 133 ? 15.326 9.875 -21.303 1.00 94.00 133 LYS A O 1
ATOM 1082 N N . SER A 1 134 ? 14.204 11.156 -22.763 1.00 95.50 134 SER A N 1
ATOM 1083 C CA . SER A 1 134 ? 13.158 11.561 -21.819 1.00 95.50 134 SER A CA 1
ATOM 1084 C C . SER A 1 134 ? 12.187 10.425 -21.491 1.00 95.50 134 SER A C 1
ATOM 1086 O O . SER A 1 134 ? 11.793 10.307 -20.332 1.00 95.50 134 SER A O 1
ATOM 1088 N N . ALA A 1 135 ? 11.837 9.572 -22.461 1.00 94.44 135 ALA A N 1
ATOM 1089 C CA . ALA A 1 135 ? 11.003 8.393 -22.229 1.00 94.44 135 ALA A CA 1
ATOM 1090 C C . ALA A 1 135 ? 11.710 7.387 -21.308 1.00 94.44 135 ALA A C 1
ATOM 1092 O O . ALA A 1 135 ? 11.150 6.978 -20.294 1.00 94.44 135 ALA A O 1
ATOM 1093 N N . VAL A 1 136 ? 12.984 7.094 -21.585 1.00 94.75 136 VAL A N 1
ATOM 1094 C CA . VAL A 1 136 ? 13.801 6.168 -20.782 1.00 94.75 136 VAL A CA 1
ATOM 1095 C C . VAL A 1 136 ? 13.969 6.659 -19.339 1.00 94.75 136 VAL A C 1
ATOM 1097 O O . VAL A 1 136 ? 13.907 5.869 -18.397 1.00 94.75 136 VAL A O 1
ATOM 1100 N N . LYS A 1 137 ? 14.137 7.974 -19.137 1.00 95.31 137 LYS A N 1
ATOM 1101 C CA . LYS A 1 137 ? 14.292 8.578 -17.802 1.00 95.31 137 LYS A CA 1
ATOM 1102 C C . LYS A 1 137 ? 13.032 8.467 -16.933 1.00 95.31 137 LYS A C 1
ATOM 1104 O O . LYS A 1 137 ? 13.150 8.469 -15.712 1.00 95.31 137 LYS A O 1
ATOM 1109 N N . LYS A 1 138 ? 11.842 8.389 -17.537 1.00 96.06 138 LYS A N 1
ATOM 1110 C CA . LYS A 1 138 ? 10.569 8.252 -16.805 1.00 96.06 138 LYS A CA 1
ATOM 1111 C C . LYS A 1 138 ? 10.336 6.836 -16.267 1.00 96.06 138 LYS A C 1
ATOM 1113 O O . LYS A 1 138 ? 9.496 6.671 -15.381 1.00 96.06 138 LYS A O 1
ATOM 1118 N N . LEU A 1 139 ? 11.080 5.845 -16.767 1.00 96.06 139 LEU A N 1
ATOM 1119 C CA . LEU A 1 139 ? 10.970 4.470 -16.299 1.00 96.06 139 LEU A CA 1
ATOM 1120 C C . LEU A 1 139 ? 11.309 4.350 -14.815 1.00 96.06 139 LEU A C 1
ATOM 1122 O O . LEU A 1 139 ? 12.283 4.921 -14.320 1.00 96.06 139 LEU A O 1
ATOM 1126 N N . ASN A 1 140 ? 10.522 3.548 -14.116 1.00 96.00 140 ASN A N 1
ATOM 1127 C CA . ASN A 1 140 ? 10.629 3.321 -12.685 1.00 96.00 140 ASN A CA 1
ATOM 1128 C C . ASN A 1 140 ? 10.373 1.842 -12.337 1.00 96.00 140 ASN A C 1
ATOM 1130 O O . ASN A 1 140 ? 10.095 1.002 -13.193 1.00 96.00 140 ASN A O 1
ATOM 1134 N N . LYS A 1 141 ? 10.496 1.502 -11.050 1.00 95.81 141 LYS A N 1
ATOM 1135 C CA . LYS A 1 141 ? 10.343 0.119 -10.571 1.00 95.81 141 LYS A CA 1
ATOM 1136 C C . LYS A 1 141 ? 8.945 -0.454 -10.808 1.00 95.81 141 LYS A C 1
ATOM 1138 O O . LYS A 1 141 ? 8.841 -1.658 -11.012 1.00 95.81 141 LYS A O 1
ATOM 1143 N N . LEU A 1 142 ? 7.897 0.371 -10.804 1.00 96.19 142 LEU A N 1
ATOM 1144 C CA . LEU A 1 142 ? 6.539 -0.105 -11.069 1.00 96.19 142 LEU A CA 1
ATOM 1145 C C . LEU A 1 142 ? 6.386 -0.551 -12.526 1.00 96.19 142 LEU A C 1
ATOM 1147 O O . LEU A 1 142 ? 5.720 -1.547 -12.759 1.00 96.19 142 LEU A O 1
ATOM 1151 N N . ASP A 1 143 ? 7.074 0.083 -13.480 1.00 96.69 143 ASP A N 1
ATOM 1152 C CA . ASP A 1 143 ? 7.052 -0.352 -14.889 1.00 96.69 143 ASP A CA 1
ATOM 1153 C C . ASP A 1 143 ? 7.728 -1.723 -15.060 1.00 96.69 143 ASP A C 1
ATOM 1155 O O . ASP A 1 143 ? 7.292 -2.571 -15.837 1.00 96.69 143 ASP A O 1
ATOM 1159 N N . V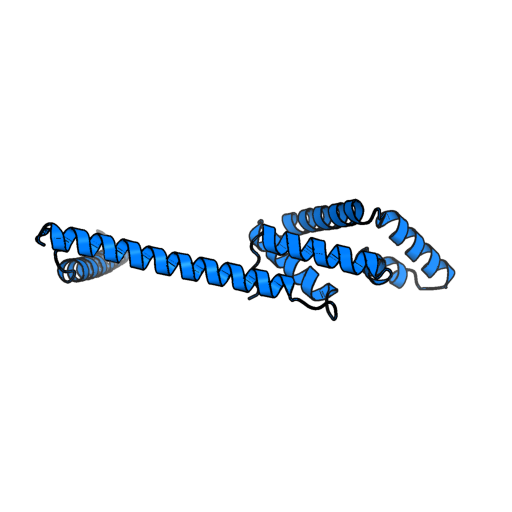AL A 1 144 ? 8.782 -1.977 -14.277 1.00 96.62 144 VAL A N 1
ATOM 1160 C CA . VAL A 1 144 ? 9.435 -3.293 -14.208 1.00 96.62 144 VAL A CA 1
ATOM 1161 C C . VAL A 1 144 ? 8.516 -4.349 -13.598 1.00 96.62 144 VAL A C 1
ATOM 1163 O O . VAL A 1 144 ? 8.529 -5.494 -14.045 1.00 96.62 144 VAL A O 1
ATOM 1166 N N . ILE A 1 145 ? 7.757 -3.978 -12.567 1.00 96.00 145 ILE A N 1
ATOM 1167 C CA . ILE A 1 145 ? 6.785 -4.853 -11.906 1.00 96.00 145 ILE A CA 1
ATOM 1168 C C . ILE A 1 145 ? 5.630 -5.170 -12.858 1.00 96.00 145 ILE A C 1
ATOM 1170 O O . ILE A 1 145 ? 5.249 -6.329 -12.970 1.00 96.00 145 ILE A O 1
ATOM 1174 N N . GLU A 1 146 ? 5.132 -4.173 -13.585 1.00 95.50 146 GLU A N 1
ATOM 1175 C CA . GLU A 1 146 ? 4.036 -4.294 -14.549 1.00 95.50 146 GLU A CA 1
ATOM 1176 C C . GLU A 1 146 ? 4.385 -5.221 -15.721 1.00 95.50 146 GLU A C 1
ATOM 1178 O O . GLU A 1 146 ? 3.545 -5.980 -16.197 1.00 95.50 146 GLU A O 1
ATOM 1183 N N . ALA A 1 147 ? 5.654 -5.236 -16.134 1.00 94.75 147 ALA A N 1
ATOM 1184 C CA . ALA A 1 147 ? 6.150 -6.143 -17.165 1.00 94.75 147 ALA A CA 1
ATOM 1185 C C . ALA A 1 147 ? 6.230 -7.624 -16.725 1.00 94.75 147 ALA A C 1
ATOM 1187 O O . ALA A 1 147 ? 6.434 -8.496 -17.571 1.00 94.75 147 ALA A O 1
ATOM 1188 N N . ASP A 1 148 ? 6.102 -7.932 -15.429 1.00 94.44 148 ASP A N 1
ATOM 1189 C CA . ASP A 1 148 ? 6.188 -9.288 -14.875 1.00 94.44 148 ASP A CA 1
ATOM 1190 C C . ASP A 1 148 ? 4.951 -9.600 -14.014 1.00 94.44 148 ASP A C 1
ATOM 1192 O O . ASP A 1 148 ? 4.810 -9.133 -12.881 1.00 94.44 148 ASP A O 1
ATOM 1196 N N . LYS A 1 149 ? 4.059 -10.461 -14.526 1.00 93.44 149 LYS A N 1
ATOM 1197 C CA . LYS A 1 149 ? 2.814 -10.850 -13.840 1.00 93.44 149 LYS A CA 1
ATOM 1198 C C . LYS A 1 149 ? 3.063 -11.395 -12.428 1.00 93.44 149 LYS A C 1
ATOM 1200 O O . LYS A 1 149 ? 2.270 -11.123 -11.528 1.00 93.44 149 LYS A O 1
ATOM 1205 N N . LYS A 1 150 ? 4.158 -12.134 -12.207 1.00 95.06 150 LYS A N 1
ATOM 1206 C CA . LYS A 1 150 ? 4.505 -12.663 -10.880 1.00 95.06 150 LYS A CA 1
ATOM 1207 C C . LYS A 1 150 ? 4.952 -11.537 -9.951 1.00 95.06 150 LYS A C 1
ATOM 1209 O O . LYS A 1 150 ? 4.529 -11.504 -8.798 1.00 95.06 150 LYS A O 1
ATOM 1214 N N . ALA A 1 151 ? 5.767 -10.606 -10.446 1.00 95.62 151 ALA A N 1
ATOM 1215 C CA . ALA A 1 151 ? 6.175 -9.438 -9.669 1.00 95.62 151 ALA A CA 1
ATOM 1216 C C . ALA A 1 151 ? 4.973 -8.562 -9.291 1.00 95.62 151 ALA A C 1
ATOM 1218 O O . ALA A 1 151 ? 4.885 -8.135 -8.144 1.00 95.62 151 ALA A O 1
ATOM 1219 N N . THR A 1 152 ? 4.030 -8.360 -10.217 1.00 95.19 152 THR A N 1
ATOM 1220 C CA . THR A 1 152 ? 2.787 -7.613 -9.967 1.00 95.19 152 THR A CA 1
ATOM 1221 C C . THR A 1 152 ? 1.971 -8.250 -8.842 1.00 95.19 152 THR A C 1
ATOM 1223 O O . THR A 1 152 ? 1.609 -7.568 -7.888 1.00 95.19 152 THR A O 1
ATOM 1226 N N . GLN A 1 153 ? 1.737 -9.564 -8.895 1.00 94.00 153 GLN A N 1
ATOM 1227 C CA . GLN A 1 153 ? 0.976 -10.274 -7.857 1.00 94.00 153 GLN A CA 1
ATOM 1228 C C . GLN A 1 153 ? 1.641 -10.185 -6.479 1.00 94.00 153 GLN A C 1
ATOM 1230 O O . GLN A 1 153 ? 0.987 -9.844 -5.495 1.00 94.00 153 GLN A O 1
ATOM 1235 N N . ILE A 1 154 ? 2.955 -10.426 -6.406 1.00 95.62 154 ILE A N 1
ATOM 1236 C CA . ILE A 1 154 ? 3.698 -10.330 -5.141 1.00 95.62 154 ILE A CA 1
ATOM 1237 C C . ILE A 1 154 ? 3.675 -8.891 -4.611 1.00 95.62 154 ILE A C 1
ATOM 1239 O O . ILE A 1 154 ? 3.506 -8.692 -3.411 1.00 95.62 154 ILE A O 1
ATOM 1243 N N . TYR A 1 155 ? 3.808 -7.888 -5.482 1.00 96.19 155 TYR A N 1
ATOM 1244 C CA . TYR A 1 155 ? 3.746 -6.483 -5.083 1.00 96.19 155 TYR A CA 1
ATOM 1245 C C . TYR A 1 155 ? 2.390 -6.116 -4.475 1.00 96.19 155 TYR A C 1
ATOM 1247 O O . TYR A 1 155 ? 2.351 -5.560 -3.380 1.00 96.19 155 TYR A O 1
ATOM 1255 N N . ILE A 1 156 ? 1.287 -6.483 -5.132 1.00 94.88 156 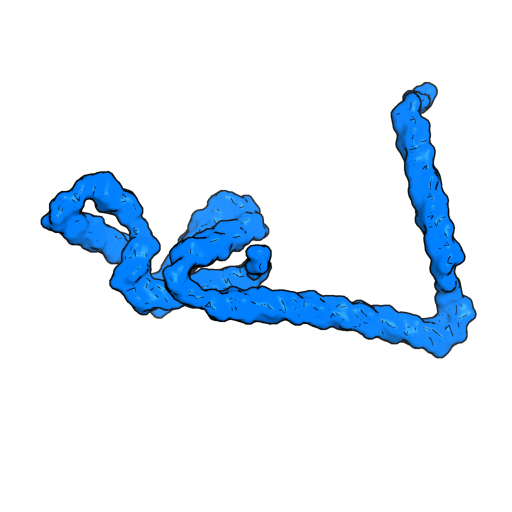ILE A N 1
ATOM 1256 C CA . ILE A 1 156 ? -0.071 -6.238 -4.625 1.00 94.88 156 ILE A CA 1
ATOM 1257 C C . ILE A 1 156 ? -0.259 -6.899 -3.260 1.00 94.88 156 ILE A C 1
ATOM 1259 O O . ILE A 1 156 ? -0.719 -6.248 -2.324 1.00 94.88 156 ILE A O 1
ATOM 1263 N N . GLN A 1 157 ? 0.144 -8.164 -3.132 1.00 94.69 157 GLN A N 1
ATOM 1264 C CA . GLN A 1 157 ? 0.027 -8.915 -1.887 1.00 94.69 157 GLN A CA 1
ATOM 1265 C C . GLN A 1 157 ? 0.792 -8.242 -0.738 1.00 94.69 157 GLN A C 1
ATOM 1267 O O . GLN A 1 157 ? 0.238 -8.035 0.338 1.00 94.69 157 GLN A O 1
ATOM 1272 N N . VAL A 1 158 ? 2.042 -7.833 -0.979 1.00 96.06 158 VAL A N 1
ATOM 1273 C CA . VAL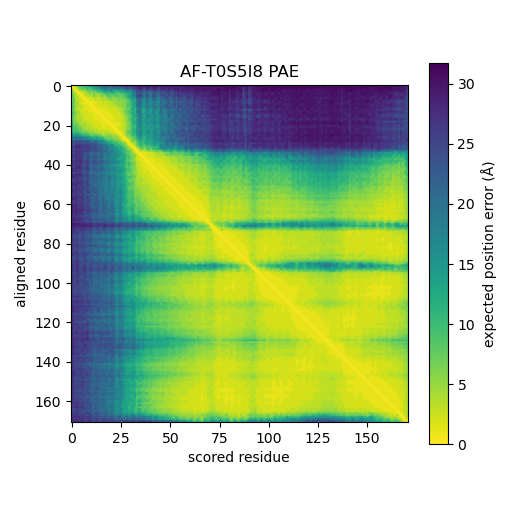 A 1 158 ? 2.847 -7.130 0.029 1.00 96.06 158 VAL A CA 1
ATOM 1274 C C . VAL A 1 158 ? 2.209 -5.795 0.408 1.00 96.06 158 VAL A C 1
ATOM 1276 O O . VAL A 1 158 ? 2.121 -5.480 1.590 1.00 96.06 158 VAL A O 1
ATOM 1279 N N . VAL A 1 159 ? 1.728 -5.008 -0.557 1.00 95.44 159 VAL A N 1
ATOM 1280 C CA . VAL A 1 159 ? 1.087 -3.721 -0.244 1.00 95.44 159 VAL A CA 1
ATOM 1281 C C . VAL A 1 159 ? -0.183 -3.916 0.588 1.00 95.44 159 VAL A C 1
ATOM 1283 O O . VAL A 1 159 ? -0.375 -3.173 1.548 1.00 95.44 159 VAL A O 1
ATOM 1286 N N . LYS A 1 160 ? -1.013 -4.923 0.280 1.00 93.69 160 LYS A N 1
ATOM 1287 C CA . LYS A 1 160 ? -2.210 -5.264 1.069 1.00 93.69 160 LYS A CA 1
ATOM 1288 C C . LYS A 1 160 ? -1.858 -5.630 2.511 1.00 93.69 160 LYS A C 1
ATOM 1290 O O . LYS A 1 160 ? -2.460 -5.105 3.441 1.00 93.69 160 LYS A O 1
ATOM 1295 N N . GLU A 1 161 ? -0.839 -6.463 2.710 1.00 94.62 161 GLU A N 1
ATOM 1296 C CA . GLU A 1 161 ? -0.360 -6.828 4.050 1.00 94.62 161 GLU A CA 1
ATOM 1297 C C . GLU A 1 161 ? 0.154 -5.618 4.835 1.00 94.62 161 GLU A C 1
ATOM 1299 O O . GLU A 1 161 ? -0.123 -5.485 6.027 1.00 94.62 161 GLU A O 1
ATOM 1304 N N . PHE A 1 162 ? 0.860 -4.701 4.170 1.00 94.88 162 PHE A N 1
ATOM 1305 C CA . PHE A 1 162 ? 1.263 -3.436 4.779 1.00 94.88 162 PHE A CA 1
ATOM 1306 C C . PHE A 1 162 ? 0.044 -2.574 5.135 1.00 94.88 162 PHE A C 1
ATOM 1308 O O . PHE A 1 162 ? -0.007 -2.030 6.235 1.00 94.88 162 PHE A O 1
ATOM 1315 N N . ALA A 1 163 ? -0.959 -2.477 4.261 1.00 93.19 163 ALA A N 1
ATOM 1316 C CA . ALA A 1 163 ? -2.194 -1.747 4.551 1.00 93.19 163 ALA A CA 1
ATOM 1317 C C . ALA A 1 163 ? -2.906 -2.299 5.799 1.00 93.19 163 ALA A C 1
ATOM 1319 O O . ALA A 1 163 ? -3.290 -1.519 6.669 1.00 93.19 163 ALA A O 1
ATOM 1320 N N . ILE A 1 164 ? -2.991 -3.627 5.935 1.00 93.12 164 ILE A N 1
ATOM 1321 C CA . ILE A 1 164 ? -3.557 -4.295 7.118 1.00 93.12 164 ILE A CA 1
ATOM 1322 C C . ILE A 1 164 ? -2.703 -4.016 8.364 1.00 93.12 164 ILE A C 1
ATOM 1324 O O . ILE A 1 164 ? -3.235 -3.622 9.401 1.00 93.12 164 ILE A O 1
ATOM 1328 N N . LYS A 1 165 ? -1.373 -4.152 8.265 1.00 92.94 165 LYS A N 1
ATOM 1329 C CA . LYS A 1 165 ? -0.435 -3.911 9.377 1.00 92.94 165 LYS A CA 1
ATOM 1330 C C . LYS A 1 165 ? -0.565 -2.503 9.959 1.00 92.94 165 LYS A C 1
ATOM 1332 O O . LYS A 1 165 ? -0.477 -2.335 11.171 1.00 92.94 165 LYS A O 1
ATOM 1337 N N . TYR A 1 166 ? -0.756 -1.504 9.102 1.00 92.19 166 TYR A N 1
ATOM 1338 C CA . TYR A 1 166 ? -0.907 -0.104 9.504 1.00 92.19 166 TYR A CA 1
ATOM 1339 C C . TYR A 1 166 ? -2.373 0.325 9.670 1.00 92.19 166 TYR A C 1
ATOM 1341 O O . TYR A 1 166 ? -2.639 1.519 9.807 1.00 92.19 166 TYR A O 1
ATOM 1349 N N . GLN A 1 167 ? -3.312 -0.632 9.669 1.00 88.62 167 GLN A N 1
ATOM 1350 C CA . GLN A 1 167 ? -4.748 -0.407 9.859 1.00 88.62 167 GLN A CA 1
ATOM 1351 C C . GLN A 1 167 ? -5.283 0.708 8.953 1.00 88.62 167 GLN A C 1
ATOM 1353 O O . GLN A 1 167 ? -5.934 1.643 9.409 1.00 88.62 167 GLN A O 1
ATOM 1358 N N . VAL A 1 168 ? -4.934 0.676 7.668 1.00 87.50 168 VAL A N 1
ATOM 1359 C CA . VAL A 1 168 ? -5.411 1.674 6.709 1.00 87.50 168 VAL A CA 1
ATOM 1360 C C . VAL A 1 168 ? -6.903 1.489 6.485 1.00 87.50 168 VAL A C 1
ATOM 1362 O O . VAL A 1 168 ? -7.334 0.383 6.186 1.00 87.50 168 VAL A O 1
ATOM 1365 N N . GLU A 1 169 ? -7.658 2.578 6.574 1.00 81.31 169 GLU A N 1
ATOM 1366 C CA . GLU A 1 169 ? -9.091 2.586 6.288 1.00 81.31 169 GLU A CA 1
ATOM 1367 C C . GLU A 1 169 ? -9.344 2.888 4.808 1.00 81.31 169 GLU A C 1
ATOM 1369 O O . GLU A 1 169 ? -8.812 3.858 4.235 1.00 81.31 169 GLU A O 1
ATOM 1374 N N . LEU A 1 170 ? -10.172 2.061 4.177 1.00 69.19 170 LEU A N 1
ATOM 1375 C CA . LEU A 1 170 ? -10.783 2.337 2.883 1.00 69.19 170 LEU A CA 1
ATOM 1376 C C . LEU A 1 170 ? -11.947 3.324 3.070 1.00 69.19 170 LEU A C 1
ATOM 1378 O O . LEU A 1 170 ? -13.106 2.951 3.060 1.00 69.19 170 LEU A O 1
ATOM 1382 N N . ALA A 1 171 ? -11.612 4.601 3.292 1.00 58.72 171 ALA A N 1
ATOM 1383 C CA . ALA A 1 171 ? -12.566 5.702 3.119 1.00 58.72 171 ALA A CA 1
ATOM 1384 C C . ALA A 1 171 ? -13.175 5.699 1.713 1.00 58.72 171 ALA A C 1
ATOM 1386 O O . ALA A 1 171 ? -12.366 5.499 0.767 1.00 58.72 171 ALA A O 1
#

Sequence (171 aa):
MAGAKGTQFTFGYVERFNQMEQHIKQQPDVSNLSPELQMFNQMFQAVANQEQKLLEVNDKVDNISEIVALNTANWRNETGNFIRKIALKQGGGVAFKEINQQIYAEVERRGGFKFNIRLRNMQTRQIEKGYSKSAVKKLNKLDVIEADKKATQIYIQVVKEFAIKYQVELA

Mean predicted aligned error: 11.11 Å

Secondary structure (DSSP, 8-state):
---HHHHHHHHHHHHHHHHHHHHHHHS--GGGS-HHHHHHHHHHHHHHHHHHHHHHHHHHHHHHHHHHH--STTHHHHHHHHHHHHHHHTTSHHHHHHHHHHHHHHHHHHHT--HHHHHHHHHHHHHHTT--HHHHHH--HHHHHHT-HHHHHHHHHHHHHHHHHTT----

pLDDT: mean 86.79, std 11.38, range [47.12, 97.81]

Radius of gyration: 28.52 Å; Cα contacts (8 Å, |Δi|>4): 92; chains: 1; bounding box: 51×59×77 Å

Organism: NCBI:txid1234876